Protein AF-X0VQV9-F1 (afdb_monomer)

Solvent-accessible surface area (backbone atoms only — not comparable to full-atom values): 7112 Å² total; per-residue (Å²): 136,60,67,43,62,53,36,54,50,44,25,72,75,70,74,48,85,65,86,38,69,44,72,68,89,55,70,29,21,67,46,49,41,50,45,31,32,65,40,29,74,45,72,52,76,57,64,55,52,24,15,12,69,80,26,91,51,73,10,32,38,64,47,92,43,33,82,38,90,90,62,58,74,28,65,81,42,80,70,39,66,81,41,46,58,59,26,31,42,66,28,80,64,91,66,90,81,36,60,39,14,34,55,49,40,37,52,52,50,30,61,73,72,71,33,94,45,66,77,53,30,38,72,50,89,129

Foldseek 3Di:
DQPQVVQVVCCVPVVDGDAAEAEDPDQALVSVLVCLLSRHPYYDDFQLLCLAPPRPCQQWGWDPQQVPPPDRPIDIDRRHHQYHPCQQCCRDDPDDPRSGNSVVSNVVSCVVQVHPDSNVSPVGDD

Sequence (126 aa):
MDCAAARDEYLRQAGKYVPIITDGGIGNGGDLCKAFASGADAVMLGSILAQAKEAPGLGYHWGMSHPHPALPRGTRIKVGVTGTLEQILFGPTAITDGSQNLVGALRTAMGICGVPTIQEMHKAEM

Radius of gyration: 16.73 Å; Cα contacts (8 Å, |Δi|>4): 213; chains: 1; bounding box: 35×45×42 Å

pLDDT: mean 94.41, std 5.5, range [54.44, 98.0]

Structure (mmCIF, N/CA/C/O backbone):
data_AF-X0VQV9-F1
#
_entry.id   AF-X0VQV9-F1
#
loop_
_atom_site.group_PDB
_atom_site.id
_atom_site.type_symbol
_atom_site.label_atom_id
_atom_site.label_alt_id
_atom_site.label_comp_id
_atom_site.label_asym_id
_atom_site.label_entity_id
_atom_site.label_seq_id
_atom_site.pdbx_PDB_ins_code
_atom_site.Cartn_x
_atom_site.Cartn_y
_atom_site.Cartn_z
_atom_site.occupancy
_atom_site.B_iso_or_equiv
_atom_site.auth_seq_id
_atom_site.auth_comp_id
_atom_site.auth_asym_id
_atom_site.auth_atom_id
_atom_site.pdbx_PDB_model_num
ATOM 1 N N . MET A 1 1 ? -20.438 -2.114 2.970 1.00 54.44 1 MET A N 1
ATOM 2 C CA . MET A 1 1 ? -20.152 -2.389 4.392 1.00 54.44 1 MET A CA 1
ATOM 3 C C . MET A 1 1 ? -18.865 -1.655 4.702 1.00 54.44 1 MET A C 1
ATOM 5 O O . MET A 1 1 ? -17.899 -1.880 3.987 1.00 54.44 1 MET A O 1
ATOM 9 N N . ASP A 1 2 ? -18.896 -0.713 5.638 1.00 89.38 2 ASP A N 1
ATOM 10 C CA . ASP A 1 2 ? -17.740 0.116 5.986 1.00 89.38 2 ASP A CA 1
ATOM 11 C C . ASP A 1 2 ? -16.928 -0.589 7.085 1.00 89.38 2 ASP A C 1
ATOM 13 O O . ASP A 1 2 ? -17.372 -0.703 8.230 1.00 89.38 2 ASP A O 1
ATOM 17 N N . CYS A 1 3 ? -15.773 -1.143 6.706 1.00 92.88 3 CYS A N 1
ATOM 18 C CA . CYS A 1 3 ? -14.900 -1.881 7.619 1.00 92.88 3 CYS A CA 1
ATOM 19 C C . CYS A 1 3 ? -14.346 -0.991 8.738 1.00 92.88 3 CYS A C 1
ATOM 21 O O . CYS A 1 3 ? -14.205 -1.467 9.865 1.00 92.88 3 CYS A O 1
ATOM 23 N N . ALA A 1 4 ? -14.052 0.280 8.447 1.00 94.44 4 ALA A N 1
ATOM 24 C CA . ALA A 1 4 ? -13.540 1.222 9.434 1.00 94.44 4 ALA A CA 1
ATOM 25 C C . ALA A 1 4 ? -14.623 1.556 10.465 1.00 94.44 4 ALA A C 1
ATOM 27 O O . ALA A 1 4 ? -14.377 1.445 11.666 1.00 94.44 4 ALA A O 1
ATOM 28 N N . ALA A 1 5 ? -15.853 1.814 10.014 1.00 94.62 5 ALA A N 1
ATOM 29 C CA . ALA A 1 5 ? -16.984 2.025 10.918 1.00 94.62 5 ALA A CA 1
ATOM 30 C C . ALA A 1 5 ? -17.254 0.802 11.816 1.00 94.62 5 ALA A C 1
ATOM 32 O O . ALA A 1 5 ? -17.511 0.947 13.013 1.00 94.62 5 ALA A O 1
ATOM 33 N N . ALA A 1 6 ? -17.157 -0.415 11.268 1.00 95.88 6 ALA A N 1
ATOM 34 C CA . ALA A 1 6 ? -17.310 -1.647 12.046 1.00 95.88 6 ALA A CA 1
ATOM 35 C C . ALA A 1 6 ? -16.198 -1.817 13.098 1.00 95.88 6 ALA A C 1
ATOM 37 O O . ALA A 1 6 ? -16.469 -2.212 14.235 1.00 95.88 6 ALA A O 1
ATOM 38 N N . ARG A 1 7 ? -14.952 -1.484 12.741 1.00 96.12 7 ARG A N 1
ATOM 39 C CA . ARG A 1 7 ? -13.797 -1.469 13.650 1.00 96.12 7 ARG A CA 1
ATOM 40 C C . ARG A 1 7 ? -13.988 -0.468 14.787 1.00 96.12 7 ARG A C 1
ATOM 42 O O . ARG A 1 7 ? -13.699 -0.803 15.935 1.00 96.12 7 ARG A O 1
ATOM 49 N N . ASP A 1 8 ? -14.509 0.717 14.490 1.00 95.38 8 ASP A N 1
ATOM 50 C CA . ASP A 1 8 ? -14.739 1.773 15.479 1.00 95.38 8 ASP A CA 1
ATOM 51 C C . ASP A 1 8 ? -15.883 1.426 16.444 1.00 95.38 8 ASP A C 1
ATOM 53 O O . ASP A 1 8 ? -15.784 1.678 17.647 1.00 95.38 8 ASP A O 1
ATOM 57 N N . GLU A 1 9 ? -16.957 0.795 15.958 1.00 96.88 9 GLU A N 1
ATOM 58 C CA . GLU A 1 9 ? -18.013 0.243 16.819 1.00 96.88 9 GLU A CA 1
ATOM 59 C C . GLU A 1 9 ? -17.461 -0.851 17.739 1.00 96.88 9 GLU A C 1
ATOM 61 O O . GLU A 1 9 ? -17.693 -0.817 18.947 1.00 96.88 9 GLU A O 1
ATOM 66 N N . TYR A 1 10 ? -16.676 -1.790 17.201 1.00 97.31 10 TYR A N 1
ATOM 67 C CA . TYR A 1 10 ? -16.070 -2.850 18.006 1.00 97.31 10 TYR A CA 1
ATOM 68 C C . TYR A 1 10 ? -15.118 -2.293 19.072 1.00 97.31 10 TYR A C 1
ATOM 70 O O . TYR A 1 10 ? -15.144 -2.746 20.218 1.00 97.31 10 TYR A O 1
ATOM 78 N N . LEU A 1 11 ? -14.329 -1.266 18.741 1.00 97.00 11 LEU A N 1
ATOM 79 C CA . LEU A 1 11 ? -13.502 -0.553 19.713 1.00 97.00 11 LEU A CA 1
ATOM 80 C C . LEU A 1 11 ? -14.355 0.048 20.837 1.00 97.00 11 LEU A C 1
ATOM 82 O O . LEU A 1 11 ? -13.993 -0.094 22.004 1.00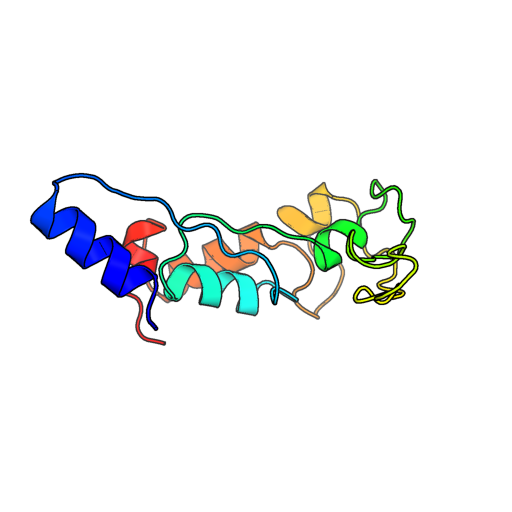 97.00 11 LEU A O 1
ATOM 86 N N . ARG A 1 12 ? -15.486 0.687 20.510 1.00 97.44 12 ARG A N 1
ATOM 87 C CA . ARG A 1 12 ? -16.396 1.269 21.511 1.00 97.44 12 ARG A CA 1
ATOM 88 C C . ARG A 1 12 ? -17.021 0.219 22.427 1.00 97.44 12 ARG A C 1
ATOM 90 O O . ARG A 1 12 ? -17.148 0.471 23.620 1.00 97.44 12 ARG A O 1
ATOM 97 N N . GLN A 1 13 ? -17.405 -0.936 21.888 1.00 97.81 13 GLN A N 1
ATOM 98 C CA . GLN A 1 13 ? -18.077 -1.992 22.655 1.00 97.81 13 GLN A CA 1
ATOM 99 C C . GLN A 1 13 ? -17.110 -2.845 23.481 1.00 97.81 13 GLN A C 1
ATOM 101 O O . GLN A 1 13 ? -17.387 -3.156 24.637 1.00 97.81 13 GLN A O 1
ATOM 106 N N . ALA A 1 14 ? -15.988 -3.250 22.885 1.00 97.25 14 ALA A N 1
ATOM 107 C CA . ALA A 1 14 ? -15.068 -4.235 23.452 1.00 97.25 14 ALA A CA 1
ATOM 108 C C . ALA A 1 14 ? -13.757 -3.625 23.977 1.00 97.25 14 ALA A C 1
ATOM 110 O O . ALA A 1 14 ? -12.939 -4.345 24.549 1.00 97.25 14 ALA A O 1
ATOM 111 N N . GLY A 1 15 ? -13.509 -2.329 23.750 1.00 97.12 15 GLY A N 1
ATOM 112 C CA . GLY A 1 15 ? -12.281 -1.641 24.168 1.00 97.12 15 GLY A CA 1
ATOM 113 C C . GLY A 1 15 ? -11.019 -2.091 23.424 1.00 97.12 15 GLY A C 1
ATOM 114 O O . GLY A 1 15 ? -9.910 -1.759 23.838 1.00 97.12 15 GLY A O 1
ATOM 115 N N . LYS A 1 16 ? -11.159 -2.864 22.338 1.00 97.62 16 LYS A N 1
ATOM 116 C CA . LYS A 1 16 ? -10.041 -3.448 21.589 1.00 97.62 16 LYS A CA 1
ATOM 117 C C . LYS A 1 16 ? -9.984 -2.906 20.166 1.00 97.62 16 LYS A C 1
ATOM 119 O O . LYS A 1 16 ? -10.917 -3.084 19.391 1.00 97.62 16 LYS A O 1
ATOM 124 N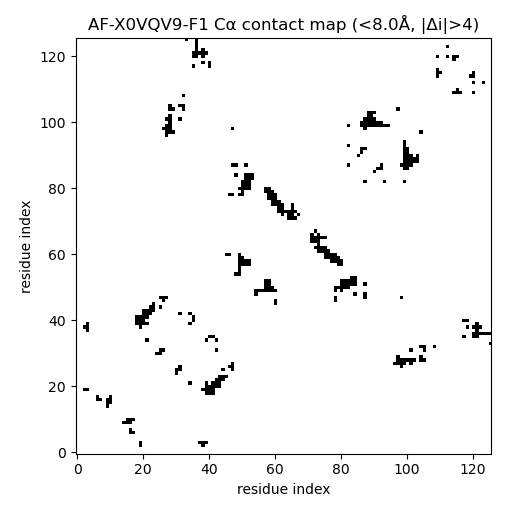 N . TYR A 1 17 ? -8.842 -2.328 19.807 1.00 96.81 17 TYR A N 1
ATOM 125 C CA . TYR A 1 17 ? -8.569 -1.887 18.443 1.00 96.81 17 TYR A CA 1
ATOM 126 C C . TYR A 1 17 ? -8.206 -3.072 17.542 1.00 96.81 17 TYR A C 1
ATOM 128 O O . TYR A 1 17 ? -7.393 -3.920 17.921 1.00 96.81 17 TYR A O 1
ATOM 136 N N . VAL A 1 18 ? -8.791 -3.121 16.345 1.00 97.31 18 VAL A N 1
ATOM 137 C CA . VAL A 1 18 ? -8.484 -4.127 15.320 1.00 97.31 18 VAL A CA 1
ATOM 138 C C . VAL A 1 18 ? -7.887 -3.404 14.112 1.00 97.31 18 VAL A C 1
ATOM 140 O O . VAL A 1 18 ? -8.610 -2.652 13.467 1.00 97.31 18 VAL A O 1
ATOM 143 N N . PRO A 1 19 ? -6.593 -3.588 13.804 1.00 97.44 19 PRO A N 1
ATOM 144 C CA . PRO A 1 19 ? -5.987 -2.950 12.642 1.00 97.44 19 PRO A CA 1
ATOM 145 C C . PRO A 1 19 ? -6.579 -3.463 11.327 1.00 97.44 19 PRO A C 1
ATOM 147 O O . PRO A 1 19 ? -6.838 -4.661 11.181 1.00 97.44 19 PRO A O 1
ATOM 150 N N . ILE A 1 20 ? -6.741 -2.568 10.358 1.00 97.38 20 ILE A N 1
ATOM 151 C CA . ILE A 1 20 ? -7.219 -2.876 9.009 1.00 97.38 20 ILE A CA 1
ATOM 152 C C . ILE A 1 20 ? -6.044 -2.828 8.035 1.00 97.38 20 ILE A C 1
ATOM 154 O O . ILE A 1 20 ? -5.351 -1.818 7.929 1.00 97.38 20 ILE A O 1
ATOM 158 N N . ILE A 1 21 ? -5.850 -3.910 7.280 1.00 98.00 21 ILE A N 1
ATOM 159 C CA . ILE A 1 21 ? -4.879 -3.961 6.184 1.00 98.00 21 ILE A CA 1
ATOM 160 C C . ILE A 1 21 ? -5.650 -3.992 4.868 1.00 98.00 21 ILE A C 1
ATOM 162 O O . ILE A 1 21 ? -6.374 -4.952 4.604 1.00 98.00 21 ILE A O 1
ATOM 166 N N . THR A 1 22 ? -5.500 -2.952 4.047 1.00 96.62 22 THR A N 1
ATOM 167 C CA . THR A 1 22 ? -6.094 -2.939 2.702 1.00 96.62 22 THR A CA 1
ATOM 168 C C . THR A 1 22 ? -5.204 -3.719 1.748 1.00 96.62 22 THR A C 1
ATOM 170 O O . THR A 1 22 ? -4.040 -3.370 1.559 1.00 96.62 22 THR A O 1
ATOM 173 N N . ASP A 1 23 ? -5.754 -4.767 1.143 1.00 96.00 23 ASP A N 1
ATOM 174 C CA . ASP A 1 23 ? -5.062 -5.618 0.182 1.00 96.00 23 ASP A CA 1
ATOM 175 C C . ASP A 1 23 ? -5.765 -5.572 -1.179 1.00 96.00 23 ASP A C 1
ATOM 177 O O . ASP A 1 23 ? -6.904 -6.020 -1.332 1.00 96.00 23 ASP A O 1
ATOM 181 N N . GLY A 1 24 ? -5.063 -5.024 -2.169 1.00 90.56 24 GLY A N 1
ATOM 182 C CA . GLY A 1 24 ? -5.529 -4.924 -3.545 1.00 90.56 24 GLY A CA 1
ATOM 183 C C . GLY A 1 24 ? -6.071 -3.547 -3.928 1.00 90.56 24 GLY A C 1
ATOM 184 O O . GLY A 1 24 ? -6.385 -2.703 -3.097 1.00 90.56 24 GLY A O 1
ATOM 185 N N . GLY A 1 25 ? -6.140 -3.307 -5.240 1.00 90.00 25 GLY A N 1
ATOM 186 C CA . GLY A 1 25 ? -6.670 -2.063 -5.812 1.00 90.00 25 GLY A CA 1
ATOM 187 C C . GLY A 1 25 ? -5.728 -0.853 -5.777 1.00 90.00 25 GLY A C 1
ATOM 188 O O . GLY A 1 25 ? -6.089 0.187 -6.313 1.00 90.00 25 GLY A O 1
ATOM 189 N N . ILE A 1 26 ? -4.525 -0.974 -5.207 1.00 95.81 26 ILE A N 1
ATOM 190 C CA . ILE A 1 26 ? -3.559 0.131 -5.113 1.00 95.81 26 ILE A CA 1
ATOM 191 C C . ILE A 1 26 ? -2.643 0.126 -6.343 1.00 95.81 26 ILE A C 1
ATOM 193 O O . ILE A 1 26 ? -1.791 -0.758 -6.480 1.00 95.81 26 ILE A O 1
ATOM 197 N N . GLY A 1 27 ? -2.830 1.099 -7.242 1.00 94.25 27 GLY A N 1
ATOM 198 C CA . GLY A 1 27 ? -2.035 1.253 -8.466 1.00 94.25 27 GLY A CA 1
ATOM 199 C C . GLY A 1 27 ? -0.995 2.375 -8.412 1.00 94.25 27 GLY A C 1
ATOM 200 O O . GLY A 1 27 ? 0.016 2.301 -9.106 1.00 94.25 27 GLY A O 1
ATOM 201 N N . ASN A 1 28 ? -1.213 3.391 -7.578 1.00 95.81 28 ASN A N 1
ATOM 202 C CA . ASN A 1 28 ? -0.323 4.545 -7.427 1.00 95.81 28 ASN A CA 1
ATOM 203 C C . ASN A 1 28 ? -0.399 5.139 -6.005 1.00 95.81 28 ASN A C 1
ATOM 205 O O . ASN A 1 28 ? -1.197 4.711 -5.167 1.00 95.81 28 ASN A O 1
ATOM 209 N N . GLY A 1 29 ? 0.421 6.158 -5.739 1.00 96.75 29 GLY A N 1
ATOM 210 C CA . GLY A 1 29 ? 0.443 6.881 -4.466 1.00 96.75 29 GLY A CA 1
ATOM 211 C C . GLY A 1 29 ? -0.884 7.553 -4.091 1.00 96.75 29 GLY A C 1
ATOM 212 O O . GLY A 1 29 ? -1.175 7.695 -2.909 1.00 96.75 29 GLY A O 1
ATOM 213 N N . GLY A 1 30 ? -1.726 7.920 -5.056 1.00 96.12 30 GLY A N 1
ATOM 214 C CA . GLY A 1 30 ? -3.065 8.448 -4.789 1.00 96.12 30 GLY A CA 1
ATOM 215 C C . GLY A 1 30 ? -4.011 7.385 -4.228 1.00 96.12 30 GLY A C 1
ATOM 216 O O . GLY A 1 30 ? -4.683 7.634 -3.228 1.00 96.12 30 GLY A O 1
ATOM 217 N N . ASP A 1 31 ? -4.028 6.188 -4.817 1.00 97.12 31 ASP A N 1
ATOM 218 C CA . ASP A 1 31 ? -4.824 5.060 -4.306 1.00 97.12 31 ASP A CA 1
ATOM 219 C C . ASP A 1 31 ? -4.359 4.639 -2.907 1.00 97.12 31 ASP A C 1
ATOM 221 O O . ASP A 1 31 ? -5.179 4.369 -2.031 1.00 97.12 31 ASP A O 1
ATOM 225 N N . LEU A 1 32 ? -3.041 4.665 -2.673 1.00 97.44 32 LEU A N 1
ATOM 226 C CA . LEU A 1 32 ? -2.444 4.456 -1.355 1.00 97.44 32 LEU A CA 1
ATOM 227 C C . LEU A 1 32 ? -3.003 5.453 -0.329 1.00 97.44 32 LEU A C 1
ATOM 229 O O . LEU A 1 32 ? -3.461 5.048 0.737 1.00 97.44 32 LEU A O 1
ATOM 233 N N . CYS A 1 33 ? -2.988 6.749 -0.651 1.00 97.00 33 CYS A N 1
ATOM 234 C CA . CYS A 1 33 ? -3.491 7.794 0.243 1.00 97.00 33 CYS A CA 1
ATOM 235 C C . CYS A 1 33 ? -4.983 7.618 0.540 1.00 97.00 33 CYS A C 1
ATOM 237 O O . CYS A 1 33 ? -5.393 7.746 1.691 1.00 97.00 33 CYS A O 1
ATOM 239 N N . LYS A 1 34 ? -5.788 7.270 -0.471 1.00 95.88 34 LYS A N 1
ATOM 240 C CA . LYS A 1 34 ? -7.223 7.000 -0.298 1.00 95.88 34 LYS A CA 1
ATOM 241 C C . LYS A 1 34 ? -7.479 5.794 0.598 1.00 95.88 34 LYS A C 1
ATOM 243 O O . LYS A 1 34 ? -8.412 5.837 1.391 1.00 95.88 34 LYS A O 1
ATOM 248 N N . ALA A 1 35 ? -6.657 4.746 0.517 1.00 96.62 35 ALA A N 1
ATOM 249 C CA . ALA A 1 35 ? -6.779 3.591 1.405 1.00 96.62 35 ALA A CA 1
ATOM 250 C C . ALA A 1 35 ? -6.592 3.993 2.878 1.00 96.62 35 ALA A C 1
ATOM 252 O O . ALA A 1 35 ? -7.408 3.625 3.722 1.00 96.62 35 ALA A O 1
ATOM 253 N N . PHE A 1 36 ? -5.572 4.805 3.180 1.00 96.88 36 PHE A N 1
ATOM 254 C CA . PHE A 1 36 ? -5.371 5.343 4.529 1.00 96.88 36 PHE A CA 1
ATOM 255 C C . PHE A 1 36 ? -6.504 6.285 4.947 1.00 96.88 36 PHE A C 1
ATOM 257 O O . PHE A 1 36 ? -7.046 6.117 6.034 1.00 96.88 36 PHE A O 1
ATOM 264 N N . ALA A 1 37 ? -6.931 7.210 4.084 1.00 96.00 37 ALA A N 1
ATOM 265 C CA . ALA A 1 37 ? -8.072 8.085 4.370 1.00 96.00 37 ALA A CA 1
ATOM 266 C C . ALA A 1 37 ? -9.372 7.300 4.633 1.00 96.00 37 ALA A C 1
ATOM 268 O O . ALA A 1 37 ? -10.168 7.682 5.481 1.00 96.00 37 ALA A O 1
ATOM 269 N N . SER A 1 38 ? -9.538 6.142 3.988 1.00 95.19 38 SER A N 1
ATOM 270 C CA . SER A 1 38 ? -10.670 5.225 4.191 1.00 95.19 38 SER A CA 1
ATOM 271 C C . SER A 1 38 ? -10.569 4.371 5.468 1.00 95.19 38 SER A C 1
ATOM 273 O O . SER A 1 38 ? -11.373 3.460 5.659 1.00 95.19 38 SER A O 1
ATOM 275 N N . GLY A 1 39 ? -9.579 4.611 6.334 1.00 95.62 39 GLY A N 1
ATOM 276 C CA . GLY A 1 39 ? -9.461 3.953 7.637 1.00 95.62 39 GLY A CA 1
ATOM 277 C C . GLY A 1 39 ? -8.485 2.777 7.707 1.00 95.62 39 GLY A C 1
ATOM 278 O O . GLY A 1 39 ? -8.476 2.069 8.719 1.00 95.62 39 GLY A O 1
ATOM 279 N N . ALA A 1 40 ? -7.669 2.543 6.674 1.00 97.06 40 ALA A N 1
ATOM 280 C CA . ALA A 1 40 ? -6.635 1.509 6.712 1.00 97.06 40 ALA A CA 1
ATOM 281 C C . ALA A 1 40 ? -5.477 1.889 7.649 1.00 97.06 40 ALA A C 1
ATOM 283 O O . ALA A 1 40 ? -5.026 3.032 7.674 1.00 97.06 40 ALA A O 1
ATOM 284 N N . ASP A 1 41 ? -4.948 0.916 8.383 1.00 97.81 41 ASP A N 1
ATOM 285 C CA . ASP A 1 41 ? -3.763 1.062 9.240 1.00 97.81 41 ASP A CA 1
ATOM 286 C C . ASP A 1 41 ? -2.475 0.673 8.513 1.00 97.81 41 ASP A C 1
ATOM 288 O O . ASP A 1 41 ? -1.391 1.174 8.811 1.00 97.81 41 ASP A O 1
ATOM 292 N N . ALA A 1 42 ? -2.598 -0.222 7.536 1.00 97.75 42 ALA A N 1
ATOM 293 C CA . ALA A 1 42 ? -1.534 -0.612 6.632 1.00 97.75 42 ALA A CA 1
ATOM 294 C C . ALA A 1 42 ? -2.114 -1.004 5.271 1.00 97.75 42 ALA A C 1
ATOM 296 O O . ALA A 1 42 ? -3.322 -1.195 5.102 1.00 97.75 42 ALA A O 1
ATOM 297 N N . VAL A 1 43 ? -1.226 -1.169 4.298 1.00 97.94 43 VAL A N 1
ATOM 298 C CA . VAL A 1 43 ? -1.578 -1.657 2.969 1.00 97.94 43 VAL A CA 1
ATOM 299 C C . VAL A 1 43 ? -0.695 -2.830 2.572 1.00 97.94 43 VAL A C 1
ATOM 301 O O . VAL A 1 43 ? 0.472 -2.905 2.960 1.00 97.94 43 VAL A O 1
ATOM 304 N N . MET A 1 44 ? -1.243 -3.728 1.764 1.00 97.81 44 MET A N 1
ATOM 305 C CA . MET A 1 44 ? -0.482 -4.728 1.030 1.00 97.81 44 MET A CA 1
ATOM 306 C C . MET A 1 44 ? -0.326 -4.258 -0.418 1.00 97.81 44 MET A C 1
ATOM 308 O O . MET A 1 44 ? -1.290 -3.859 -1.072 1.00 97.81 44 MET A O 1
ATOM 312 N N . LEU A 1 45 ? 0.912 -4.276 -0.911 1.00 96.81 45 LEU A N 1
ATOM 313 C CA . LEU A 1 45 ? 1.255 -3.837 -2.258 1.00 96.81 45 LEU A CA 1
ATOM 314 C C . LEU A 1 45 ? 1.698 -5.039 -3.096 1.00 96.81 45 LEU A C 1
ATOM 316 O O . LEU A 1 45 ? 2.743 -5.630 -2.841 1.00 96.81 45 LEU A O 1
ATOM 320 N N . GLY A 1 46 ? 0.912 -5.376 -4.120 1.00 95.12 46 GLY A N 1
ATOM 321 C CA . GLY A 1 46 ? 1.235 -6.442 -5.073 1.00 95.12 46 GLY A CA 1
ATOM 322 C C . GLY A 1 46 ? 1.864 -5.894 -6.352 1.00 95.12 46 GLY A C 1
ATOM 323 O O . GLY A 1 46 ? 3.084 -5.803 -6.483 1.00 95.12 46 GLY A O 1
ATOM 324 N N . SER A 1 47 ? 1.010 -5.494 -7.300 1.00 94.75 47 SER A N 1
ATOM 325 C CA . SER A 1 47 ? 1.413 -5.126 -8.667 1.00 94.75 47 SER A CA 1
ATOM 326 C C . SER A 1 47 ? 2.480 -4.029 -8.736 1.00 94.75 47 SER A C 1
ATOM 328 O O . SER A 1 47 ? 3.337 -4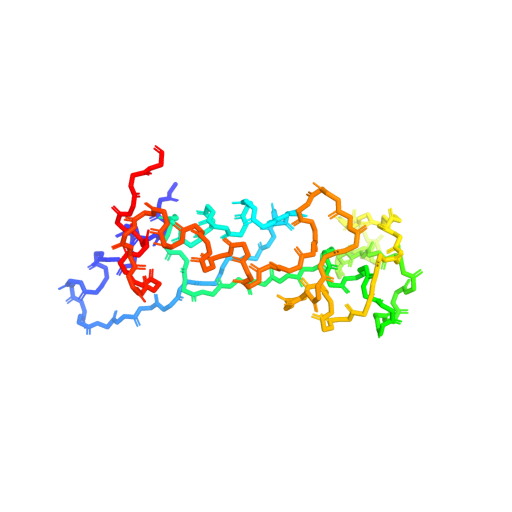.104 -9.609 1.00 94.75 47 SER A O 1
ATOM 330 N N . ILE A 1 48 ? 2.465 -3.050 -7.822 1.00 95.38 48 ILE A N 1
ATOM 331 C CA . ILE A 1 48 ? 3.490 -1.994 -7.774 1.00 95.38 48 ILE A CA 1
ATOM 332 C C . ILE A 1 48 ? 4.857 -2.574 -7.388 1.00 95.38 48 ILE A C 1
ATOM 334 O O . ILE A 1 48 ? 5.849 -2.306 -8.057 1.00 95.38 48 ILE A O 1
ATOM 338 N N . LEU A 1 49 ? 4.925 -3.422 -6.355 1.00 96.62 49 LEU A N 1
ATOM 339 C CA . LEU A 1 49 ? 6.197 -4.025 -5.940 1.00 96.62 49 LEU A CA 1
ATOM 340 C C . LEU A 1 49 ? 6.725 -5.024 -6.971 1.00 96.62 49 LEU A C 1
ATOM 342 O O . LEU A 1 49 ? 7.933 -5.198 -7.088 1.00 96.62 49 LEU A O 1
ATOM 346 N N . ALA A 1 50 ? 5.847 -5.632 -7.772 1.00 96.94 50 ALA A N 1
ATOM 347 C CA . ALA A 1 50 ? 6.255 -6.474 -8.894 1.00 96.94 50 ALA A CA 1
ATOM 348 C C . ALA A 1 50 ? 6.991 -5.705 -10.011 1.00 96.94 50 ALA A C 1
ATOM 350 O O . ALA A 1 50 ? 7.612 -6.338 -10.868 1.00 96.94 50 ALA A O 1
ATOM 351 N N . GLN A 1 51 ? 6.949 -4.366 -9.998 1.00 96.19 51 GLN A N 1
ATOM 352 C CA . GLN A 1 51 ? 7.729 -3.514 -10.898 1.00 96.19 51 GLN A CA 1
ATOM 353 C C . GLN A 1 51 ? 9.158 -3.244 -10.406 1.00 96.19 51 GLN A C 1
ATOM 355 O O . GLN A 1 51 ? 9.939 -2.606 -11.118 1.00 96.19 51 GLN A O 1
ATOM 360 N N . ALA A 1 52 ? 9.522 -3.712 -9.209 1.00 97.56 52 ALA A N 1
ATOM 361 C CA . ALA A 1 52 ? 10.874 -3.574 -8.685 1.00 97.56 52 ALA A CA 1
ATOM 362 C C . ALA A 1 52 ? 11.864 -4.461 -9.456 1.00 97.56 52 ALA A C 1
ATOM 364 O O . ALA A 1 52 ? 11.541 -5.588 -9.839 1.00 97.56 52 ALA A O 1
ATOM 365 N N . LYS A 1 53 ? 13.103 -3.993 -9.630 1.00 97.38 53 LYS A N 1
ATOM 366 C CA . LYS A 1 53 ? 14.210 -4.787 -10.202 1.00 97.38 53 LYS A CA 1
ATOM 367 C C . LYS A 1 53 ? 14.476 -6.068 -9.410 1.00 97.38 53 LYS A C 1
ATOM 369 O O . LYS A 1 53 ? 14.889 -7.071 -9.978 1.00 97.38 53 LYS A O 1
ATOM 374 N N . GLU A 1 54 ? 14.236 -6.019 -8.108 1.00 97.94 54 GLU A N 1
ATOM 375 C CA . GLU A 1 54 ? 14.408 -7.106 -7.151 1.00 97.94 54 GLU A CA 1
ATOM 376 C C . GLU A 1 54 ? 13.247 -8.110 -7.189 1.00 97.94 54 GLU A C 1
ATOM 378 O O . GLU A 1 54 ? 13.360 -9.203 -6.632 1.00 97.94 54 GLU A O 1
ATOM 383 N N . ALA A 1 55 ? 12.124 -7.766 -7.831 1.00 97.69 55 ALA A N 1
ATOM 384 C CA . ALA A 1 55 ? 10.967 -8.643 -7.884 1.00 97.69 55 ALA A CA 1
ATOM 385 C C . ALA A 1 55 ? 11.261 -9.885 -8.748 1.00 97.69 55 ALA A C 1
ATOM 387 O O . ALA A 1 55 ? 11.647 -9.760 -9.915 1.00 97.69 55 ALA A O 1
ATOM 388 N N . PRO A 1 56 ? 10.985 -11.104 -8.246 1.00 96.94 56 PRO A N 1
ATOM 389 C CA . PRO A 1 56 ? 11.310 -12.346 -8.953 1.00 96.94 56 PRO A CA 1
ATOM 390 C C . PRO A 1 56 ? 10.491 -12.535 -10.237 1.00 96.94 56 PRO A C 1
ATOM 392 O O . PRO A 1 56 ? 10.866 -13.312 -11.111 1.00 96.94 56 PRO A O 1
ATOM 395 N N . GLY A 1 57 ? 9.365 -11.826 -10.362 1.00 94.94 57 GLY A N 1
ATOM 396 C CA . GLY A 1 57 ? 8.510 -11.853 -11.545 1.00 94.94 57 GLY A CA 1
ATOM 397 C C . GLY A 1 57 ? 9.094 -11.128 -12.760 1.00 94.94 57 GLY A C 1
ATOM 398 O O . GLY A 1 57 ? 8.526 -11.265 -13.843 1.00 94.94 57 GLY A O 1
ATOM 399 N N . LEU A 1 58 ? 10.190 -10.367 -12.609 1.00 95.25 58 LEU A N 1
ATOM 400 C CA . LEU A 1 58 ? 10.887 -9.650 -13.690 1.00 95.25 58 LEU A CA 1
ATOM 401 C C . LEU A 1 58 ? 9.926 -8.840 -14.586 1.00 95.25 58 LEU A C 1
ATOM 403 O O . LEU A 1 58 ? 9.941 -8.937 -15.815 1.00 95.25 58 LEU A O 1
ATOM 407 N N . GLY A 1 59 ? 9.039 -8.069 -13.949 1.00 95.50 59 GLY A N 1
ATOM 408 C CA . GLY A 1 59 ? 8.019 -7.255 -14.613 1.00 95.50 59 GLY A CA 1
ATOM 409 C C . GLY A 1 59 ? 6.718 -7.984 -14.958 1.00 95.50 59 GLY A C 1
ATOM 410 O O . GLY A 1 59 ? 5.881 -7.435 -15.682 1.00 95.50 59 GLY A O 1
ATOM 411 N N . TYR A 1 60 ? 6.520 -9.197 -14.443 1.00 96.56 60 TYR A N 1
ATOM 412 C CA . TYR A 1 60 ? 5.239 -9.900 -14.450 1.00 96.56 60 TYR A CA 1
ATOM 413 C C . TYR A 1 60 ? 4.666 -10.025 -13.039 1.00 96.56 60 TYR A C 1
ATOM 415 O O . TYR A 1 60 ? 5.393 -10.260 -12.078 1.00 96.56 60 TYR A O 1
ATOM 423 N N . HIS A 1 61 ? 3.342 -9.939 -12.941 1.00 95.50 61 HIS A N 1
ATOM 424 C CA . HIS A 1 61 ? 2.585 -10.110 -11.704 1.00 95.50 61 HIS A CA 1
ATOM 425 C C . HIS A 1 61 ? 1.405 -11.060 -11.935 1.00 95.50 61 HIS A C 1
ATOM 427 O O . HIS A 1 61 ? 0.798 -11.053 -13.008 1.00 95.50 61 HIS A O 1
ATOM 433 N N . TRP A 1 62 ? 1.076 -11.888 -10.947 1.00 94.38 62 TRP A N 1
ATOM 434 C CA . TRP A 1 62 ? -0.096 -12.762 -10.964 1.00 94.38 62 TRP A CA 1
ATOM 435 C C . TRP A 1 62 ? -0.557 -13.054 -9.537 1.00 94.38 62 TRP A C 1
ATOM 437 O O . TRP A 1 62 ? 0.241 -13.085 -8.604 1.00 94.38 62 TRP A O 1
ATOM 447 N N . GLY A 1 63 ? -1.855 -13.307 -9.375 1.00 90.69 63 GLY A N 1
ATOM 448 C CA . GLY A 1 63 ? -2.399 -13.780 -8.104 1.00 90.69 63 GLY A CA 1
ATOM 449 C C . GLY A 1 63 ? -2.163 -15.278 -7.903 1.00 90.69 63 GLY A C 1
ATOM 450 O O . GLY A 1 63 ? -2.154 -16.049 -8.864 1.00 90.69 63 GLY A O 1
ATOM 451 N N . MET A 1 64 ? -2.086 -15.721 -6.645 1.00 88.56 64 MET A N 1
ATOM 452 C CA . MET A 1 64 ? -1.930 -17.143 -6.283 1.00 88.56 64 MET A CA 1
ATOM 453 C C . MET A 1 64 ? -3.085 -18.041 -6.748 1.00 88.56 64 MET A C 1
ATOM 455 O O . MET A 1 64 ? -2.951 -19.258 -6.776 1.00 88.56 64 MET A O 1
ATOM 459 N N . SER A 1 65 ? -4.214 -17.454 -7.157 1.00 85.38 65 SER A N 1
ATOM 460 C CA . SER A 1 65 ? -5.333 -18.180 -7.770 1.00 85.38 65 SER A CA 1
ATOM 461 C C . SER A 1 65 ? -5.152 -18.450 -9.275 1.00 85.38 65 SER A C 1
ATOM 463 O O . SER A 1 65 ? -6.042 -19.033 -9.892 1.00 85.38 65 SER A O 1
ATOM 465 N N . HIS A 1 66 ? -4.044 -18.017 -9.889 1.00 83.69 66 HIS A N 1
ATOM 466 C CA . HIS A 1 66 ? -3.744 -18.256 -11.306 1.00 83.69 66 HIS A CA 1
ATOM 467 C C . HIS A 1 66 ? -3.625 -19.751 -11.671 1.00 83.69 66 HIS A C 1
ATOM 469 O O . HIS A 1 66 ? -4.308 -20.166 -12.602 1.00 83.69 66 HIS A O 1
ATOM 475 N N . PRO A 1 67 ? -2.852 -20.593 -10.954 1.00 85.56 67 PRO A N 1
ATOM 476 C CA . PRO A 1 67 ? -2.654 -21.992 -11.339 1.00 85.56 67 PRO A CA 1
ATOM 477 C C . PRO A 1 67 ? -3.795 -22.941 -10.922 1.00 85.56 67 PRO A C 1
ATOM 479 O O . PRO A 1 67 ? -3.620 -24.155 -10.990 1.00 85.56 67 PRO A O 1
ATOM 482 N N . HIS A 1 68 ? -4.946 -22.443 -10.449 1.00 85.88 68 HIS A N 1
ATOM 483 C CA . HIS A 1 68 ? -6.012 -23.321 -9.959 1.00 85.88 68 HIS A CA 1
ATOM 484 C C . HIS A 1 68 ? -6.633 -24.138 -11.114 1.00 85.88 68 HIS A C 1
ATOM 486 O O . HIS A 1 68 ? -7.225 -23.544 -12.019 1.00 85.88 68 HIS A O 1
ATOM 492 N N . PRO A 1 69 ? -6.579 -25.484 -11.080 1.00 86.56 69 PRO A N 1
ATOM 493 C CA . PRO A 1 69 ? -6.833 -26.326 -12.254 1.00 86.56 69 PRO A CA 1
ATOM 494 C C . PRO A 1 69 ? -8.282 -26.275 -12.749 1.00 86.56 69 PRO A C 1
ATOM 496 O O . PRO A 1 69 ? -8.527 -26.345 -13.947 1.00 86.56 69 PRO A O 1
ATOM 499 N N . ALA A 1 70 ? -9.245 -26.127 -11.838 1.00 91.50 70 ALA A N 1
ATOM 500 C CA . ALA A 1 70 ? -10.670 -26.106 -12.176 1.00 91.50 70 ALA A CA 1
ATOM 501 C C . ALA A 1 70 ? -11.274 -24.692 -12.242 1.00 91.50 70 ALA A C 1
ATOM 503 O O . ALA A 1 70 ? -12.418 -24.527 -12.649 1.00 91.50 70 ALA A O 1
ATOM 504 N N . LEU A 1 71 ? -10.544 -23.673 -11.777 1.00 88.56 71 LEU A N 1
ATOM 505 C CA . LEU A 1 71 ? -11.089 -22.325 -11.577 1.00 88.56 71 LEU A CA 1
ATOM 506 C C . LEU A 1 71 ? -9.958 -21.284 -11.522 1.00 88.56 71 LEU A C 1
ATOM 508 O O . LEU A 1 71 ? -9.710 -20.703 -10.458 1.00 88.56 71 LEU A O 1
ATOM 512 N N . PRO A 1 72 ? -9.233 -21.077 -12.635 1.00 87.62 72 PRO A N 1
ATOM 513 C CA . PRO A 1 72 ? -8.184 -20.072 -12.698 1.00 87.62 72 PRO A CA 1
ATOM 514 C C . PRO A 1 72 ? -8.815 -18.684 -12.550 1.00 87.62 72 PRO A C 1
ATOM 516 O O . PRO A 1 72 ? -9.625 -18.260 -13.371 1.00 87.62 72 PRO A O 1
ATOM 519 N N . ARG A 1 73 ? -8.468 -17.979 -11.468 1.00 88.81 73 ARG A N 1
ATOM 520 C CA . ARG A 1 73 ? -9.013 -16.640 -11.144 1.00 88.81 73 ARG A CA 1
ATOM 521 C C . ARG A 1 73 ? -7.956 -15.543 -11.117 1.00 88.81 73 ARG A C 1
ATOM 523 O O . ARG A 1 73 ? -8.275 -14.385 -10.883 1.00 88.81 73 ARG A O 1
ATOM 530 N N . GLY A 1 74 ? -6.692 -15.903 -11.317 1.00 85.94 74 GLY A N 1
ATOM 531 C CA . GLY A 1 74 ? -5.607 -14.942 -11.470 1.00 85.94 74 GLY A CA 1
ATOM 532 C C . GLY A 1 74 ? -5.257 -14.769 -12.940 1.00 85.94 74 GLY A C 1
ATOM 533 O O . GLY A 1 74 ? -5.131 -15.760 -13.654 1.00 85.94 74 GLY A O 1
ATOM 534 N N . THR A 1 75 ? -5.031 -13.535 -13.376 1.00 89.31 75 THR A N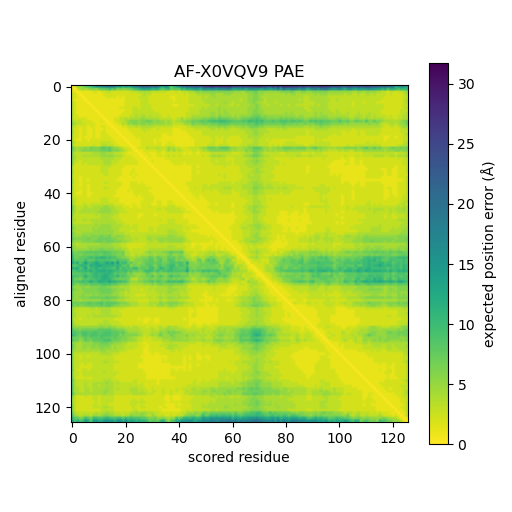 1
ATOM 535 C CA . THR A 1 75 ? -4.427 -13.244 -14.682 1.00 89.31 75 THR A CA 1
ATOM 536 C C . THR A 1 75 ? -2.960 -12.909 -14.471 1.00 89.31 75 THR A C 1
ATOM 538 O O . THR A 1 75 ? -2.627 -12.101 -13.602 1.00 89.31 75 THR A O 1
ATOM 54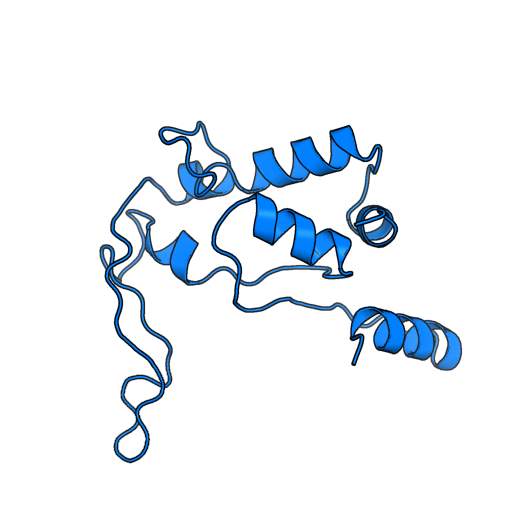1 N N . ARG A 1 76 ? -2.074 -13.516 -15.267 1.00 93.06 76 ARG A N 1
ATOM 542 C CA . ARG A 1 76 ? -0.684 -13.070 -15.347 1.00 93.06 76 ARG A CA 1
ATOM 543 C C . ARG A 1 76 ? -0.624 -11.828 -16.223 1.00 93.06 76 ARG A C 1
ATOM 545 O O . ARG A 1 76 ? -0.908 -11.896 -17.415 1.00 93.06 76 ARG A O 1
ATOM 552 N N . ILE A 1 77 ? -0.247 -10.709 -15.627 1.00 94.06 77 ILE A N 1
ATOM 553 C CA . ILE A 1 77 ? -0.146 -9.411 -16.288 1.00 94.06 77 ILE A CA 1
ATOM 554 C C . ILE A 1 77 ? 1.317 -8.988 -16.401 1.00 94.06 77 ILE A C 1
ATOM 556 O O . ILE A 1 77 ? 2.152 -9.350 -15.569 1.00 94.06 77 ILE A O 1
ATOM 560 N N . LYS A 1 78 ? 1.628 -8.219 -17.444 1.00 96.19 78 LYS A N 1
ATOM 561 C CA . LYS A 1 78 ? 2.926 -7.567 -17.606 1.00 96.19 78 LYS A CA 1
ATOM 562 C C . LYS A 1 78 ? 2.817 -6.150 -17.052 1.00 96.19 78 LYS A C 1
ATOM 564 O O . LYS A 1 78 ? 2.114 -5.329 -17.627 1.00 96.19 78 LYS A O 1
ATOM 569 N N . VAL A 1 79 ? 3.502 -5.892 -15.944 1.00 94.81 79 VAL A N 1
ATOM 570 C CA . VAL A 1 79 ? 3.559 -4.577 -15.282 1.00 94.81 79 VAL A CA 1
ATOM 571 C C . VAL A 1 79 ? 4.838 -3.810 -15.625 1.00 94.81 79 VAL A C 1
ATOM 573 O O . VAL A 1 79 ? 4.890 -2.602 -15.443 1.00 94.81 79 VAL A O 1
ATOM 576 N N . GLY A 1 80 ? 5.845 -4.498 -16.178 1.00 95.75 80 GLY A N 1
ATOM 577 C CA . GLY A 1 80 ? 7.148 -3.908 -16.489 1.00 95.75 80 GLY A CA 1
ATOM 578 C C . GLY A 1 80 ? 8.031 -3.747 -15.252 1.00 95.75 80 GLY A C 1
ATOM 579 O O . GLY A 1 80 ? 7.607 -4.045 -14.144 1.00 95.75 80 GLY A O 1
ATOM 580 N N . VAL A 1 81 ? 9.277 -3.317 -15.454 1.00 96.12 81 VAL A N 1
ATOM 581 C CA . VAL A 1 81 ? 10.217 -2.988 -14.372 1.00 96.12 81 VAL A CA 1
ATOM 582 C C . VAL A 1 81 ? 10.490 -1.493 -14.445 1.00 96.12 81 VAL A C 1
ATOM 584 O O . VAL A 1 81 ? 10.941 -1.016 -15.487 1.00 96.12 81 VAL A O 1
ATOM 587 N N . THR A 1 82 ? 10.205 -0.756 -13.373 1.00 94.44 82 THR A N 1
ATOM 588 C CA . THR A 1 82 ? 10.243 0.719 -13.374 1.00 94.44 82 THR A CA 1
ATOM 589 C C . THR A 1 82 ? 11.378 1.297 -12.531 1.00 94.44 82 THR A C 1
ATOM 591 O O . THR A 1 82 ? 11.840 2.402 -12.810 1.00 94.44 82 THR A O 1
ATOM 594 N N . GLY A 1 83 ? 11.885 0.568 -11.534 1.00 95.06 83 GLY A N 1
ATOM 595 C CA . GLY A 1 83 ? 12.934 1.055 -10.633 1.00 95.06 83 GLY A CA 1
ATOM 596 C C . GLY A 1 83 ? 13.393 0.001 -9.631 1.00 95.06 83 GLY A C 1
ATOM 597 O O . GLY A 1 83 ? 12.961 -1.148 -9.690 1.00 95.06 83 GLY A O 1
ATOM 598 N N . THR A 1 84 ? 14.296 0.370 -8.725 1.00 97.44 84 THR A N 1
ATOM 599 C CA . THR A 1 84 ? 14.582 -0.455 -7.539 1.00 97.44 84 THR A CA 1
ATOM 600 C C . THR A 1 84 ? 13.412 -0.397 -6.558 1.00 97.44 84 THR A C 1
ATOM 602 O O . THR A 1 84 ? 12.608 0.541 -6.581 1.00 97.44 84 THR A O 1
ATOM 605 N N . LEU A 1 85 ? 13.331 -1.370 -5.654 1.00 97.81 85 LEU A N 1
ATOM 606 C CA . LEU A 1 85 ? 12.381 -1.356 -4.542 1.00 97.81 85 LEU A CA 1
ATOM 607 C C . LEU A 1 85 ? 12.498 -0.063 -3.718 1.00 97.81 85 LEU A C 1
ATOM 609 O O . LEU A 1 85 ? 11.489 0.534 -3.348 1.00 97.81 85 LEU A O 1
ATOM 613 N N . GLU A 1 86 ? 13.730 0.391 -3.477 1.00 97.88 86 GLU A N 1
ATOM 614 C CA . GLU A 1 86 ? 14.008 1.643 -2.771 1.00 97.88 86 GLU A CA 1
ATOM 615 C C . GLU A 1 86 ? 13.405 2.852 -3.496 1.00 97.88 86 GLU A C 1
ATOM 617 O O . GLU A 1 86 ? 12.699 3.641 -2.874 1.00 97.88 86 GLU A O 1
ATOM 622 N N . GLN A 1 87 ? 13.585 2.962 -4.816 1.00 97.12 87 GLN A N 1
ATOM 623 C CA . GLN A 1 87 ? 13.002 4.050 -5.608 1.00 97.12 87 GLN A CA 1
ATOM 624 C C . GLN A 1 87 ? 11.469 4.017 -5.597 1.00 97.12 87 GLN A C 1
ATOM 626 O O . GLN A 1 87 ? 10.818 5.058 -5.491 1.00 97.12 87 GLN A O 1
ATOM 631 N N . ILE A 1 88 ? 10.877 2.824 -5.682 1.00 97.38 88 ILE A N 1
ATOM 632 C CA . ILE A 1 88 ? 9.420 2.653 -5.652 1.00 97.38 88 ILE A CA 1
ATOM 633 C C . ILE A 1 88 ? 8.842 3.114 -4.309 1.00 97.38 88 ILE A C 1
ATOM 635 O O . ILE A 1 88 ? 7.833 3.817 -4.281 1.00 97.38 88 ILE A O 1
ATOM 639 N N . LEU A 1 89 ? 9.489 2.782 -3.193 1.00 97.88 89 LEU A N 1
ATOM 640 C CA . LEU A 1 89 ? 8.987 3.137 -1.866 1.00 97.88 89 LEU A CA 1
ATOM 641 C C . LEU A 1 89 ? 9.347 4.570 -1.452 1.00 97.88 89 LEU A C 1
ATOM 643 O O . LEU A 1 89 ? 8.479 5.292 -0.967 1.00 97.88 89 LEU A O 1
ATOM 647 N N . PHE A 1 90 ? 10.592 4.993 -1.660 1.00 98.00 90 PHE A N 1
ATOM 648 C CA . PHE A 1 90 ? 11.171 6.196 -1.047 1.00 98.00 90 PHE A CA 1
ATOM 649 C C . PHE A 1 90 ? 11.693 7.233 -2.053 1.00 98.00 90 PHE A C 1
ATOM 651 O O . PHE A 1 90 ? 12.024 8.352 -1.664 1.00 98.00 90 PHE A O 1
ATOM 658 N N . GLY A 1 91 ? 11.745 6.893 -3.342 1.00 96.38 91 GLY A N 1
ATOM 659 C CA . GLY A 1 91 ? 12.272 7.766 -4.390 1.00 96.38 91 GLY A CA 1
ATOM 660 C C . GLY A 1 91 ? 13.811 7.785 -4.479 1.00 96.38 91 GLY A C 1
ATOM 661 O O . GLY A 1 91 ? 14.471 6.917 -3.912 1.00 96.38 91 GLY A O 1
ATOM 662 N N . PRO A 1 92 ? 14.401 8.747 -5.220 1.00 95.19 92 PRO A N 1
ATOM 663 C CA . PRO A 1 92 ? 13.715 9.766 -6.010 1.00 95.19 92 PRO A CA 1
ATOM 664 C C . PRO A 1 92 ? 12.949 9.150 -7.183 1.00 95.19 92 PRO A C 1
ATOM 666 O O . PRO A 1 92 ? 13.307 8.102 -7.719 1.00 95.19 92 PRO A O 1
ATOM 669 N N . THR A 1 93 ? 11.879 9.830 -7.568 1.00 93.12 93 THR A N 1
ATOM 670 C CA . THR A 1 93 ? 10.997 9.418 -8.653 1.00 93.12 93 THR A CA 1
ATOM 671 C C . THR A 1 93 ? 11.647 9.665 -10.018 1.00 93.12 93 THR A C 1
ATOM 673 O O . THR A 1 93 ? 12.152 10.757 -10.271 1.00 93.12 93 THR A O 1
ATOM 676 N N . ALA A 1 94 ? 11.590 8.678 -10.914 1.00 92.75 94 ALA A N 1
ATOM 677 C CA . ALA A 1 94 ? 12.041 8.791 -12.306 1.00 92.75 94 ALA A CA 1
ATOM 678 C C . ALA A 1 94 ? 10.885 8.906 -13.324 1.00 92.75 94 ALA A C 1
ATOM 680 O O . ALA A 1 94 ? 11.130 9.170 -14.499 1.00 92.75 94 ALA A O 1
ATOM 681 N N . ILE A 1 95 ? 9.636 8.699 -12.887 1.00 91.69 95 ILE A N 1
ATOM 682 C CA . ILE A 1 95 ? 8.426 8.646 -13.728 1.00 91.69 95 ILE A CA 1
ATOM 683 C C . ILE A 1 95 ? 7.252 9.398 -13.091 1.00 91.69 95 ILE A C 1
ATOM 685 O O . ILE A 1 95 ? 7.175 9.532 -11.880 1.00 91.69 95 ILE A O 1
ATOM 689 N N . THR A 1 96 ? 6.307 9.893 -13.884 1.00 91.75 96 THR A N 1
ATOM 690 C CA . THR A 1 96 ? 5.279 10.842 -13.409 1.00 91.75 96 THR A CA 1
ATOM 691 C C . THR A 1 96 ? 3.902 10.229 -13.141 1.00 91.75 96 THR A C 1
ATOM 693 O O . THR A 1 96 ? 2.960 10.958 -12.850 1.00 91.75 96 THR A O 1
ATOM 696 N N . ASP A 1 97 ? 3.759 8.907 -13.217 1.00 92.75 97 ASP A N 1
ATOM 697 C CA . ASP A 1 97 ? 2.474 8.203 -13.062 1.00 92.75 97 ASP A CA 1
ATOM 698 C C . ASP A 1 97 ? 2.089 7.899 -11.599 1.00 92.75 97 ASP A C 1
ATOM 700 O O . ASP A 1 97 ? 1.041 7.313 -11.331 1.00 92.75 97 ASP A O 1
ATOM 704 N N . GLY A 1 98 ? 2.934 8.296 -10.642 1.00 93.25 98 GLY A N 1
ATOM 705 C CA . GLY A 1 98 ? 2.702 8.091 -9.212 1.00 93.25 98 GLY A CA 1
ATOM 706 C C . GLY A 1 98 ? 2.957 6.663 -8.720 1.00 93.25 98 GLY A C 1
ATOM 707 O O . GLY A 1 98 ? 2.593 6.351 -7.587 1.00 93.25 98 GLY A O 1
ATOM 708 N N . SER A 1 99 ? 3.574 5.795 -9.527 1.00 94.06 99 SER A N 1
ATOM 709 C CA . SER A 1 99 ? 3.946 4.427 -9.124 1.00 94.06 99 SER A CA 1
ATOM 710 C C . SER A 1 99 ? 5.249 4.343 -8.310 1.00 94.06 99 SER A C 1
ATOM 712 O O . SER A 1 99 ? 5.591 3.278 -7.798 1.00 94.06 99 SER A O 1
ATOM 714 N N . GLN A 1 100 ? 5.968 5.460 -8.147 1.00 97.12 100 GLN A N 1
ATOM 715 C CA . GLN A 1 100 ? 7.205 5.563 -7.366 1.00 97.12 100 GLN A CA 1
ATOM 716 C C . GLN A 1 100 ? 7.104 6.598 -6.247 1.00 97.12 100 GLN A C 1
ATOM 718 O O . GLN A 1 100 ? 6.275 7.507 -6.297 1.00 97.12 100 GLN A O 1
ATOM 723 N N . ASN A 1 101 ? 8.007 6.483 -5.271 1.00 97.81 101 ASN A N 1
ATOM 724 C CA . ASN A 1 101 ? 8.043 7.290 -4.056 1.00 97.81 101 ASN A CA 1
ATOM 725 C C . ASN A 1 101 ? 6.701 7.297 -3.302 1.00 97.81 101 ASN A C 1
ATOM 727 O O . ASN A 1 101 ? 6.157 8.347 -2.952 1.00 97.81 101 ASN A O 1
ATOM 731 N N . LEU A 1 102 ? 6.156 6.104 -3.060 1.00 97.88 102 LEU A N 1
ATOM 732 C CA . LEU A 1 102 ? 4.875 5.913 -2.375 1.00 97.88 102 LEU A CA 1
ATOM 733 C C . LEU A 1 102 ? 4.842 6.542 -0.972 1.00 97.88 102 LEU A C 1
ATOM 735 O O . LEU A 1 102 ? 3.842 7.142 -0.581 1.00 97.88 102 LEU A O 1
ATOM 739 N N . VAL A 1 103 ? 5.943 6.453 -0.224 1.00 98.00 103 VAL A N 1
ATOM 740 C CA . VAL A 1 103 ? 6.060 7.066 1.108 1.00 98.00 103 VAL A CA 1
ATOM 741 C C . VAL A 1 103 ? 6.094 8.588 1.005 1.00 98.00 103 VAL A C 1
ATOM 743 O O . VAL A 1 103 ? 5.485 9.268 1.831 1.00 98.00 103 VAL A O 1
ATOM 746 N N . GLY A 1 104 ? 6.767 9.135 -0.009 1.00 97.88 104 GLY A N 1
ATOM 747 C CA . GLY A 1 104 ? 6.731 10.564 -0.305 1.00 97.88 104 GLY A CA 1
ATOM 748 C C . GLY A 1 104 ? 5.319 11.034 -0.634 1.00 97.88 104 GLY A C 1
ATOM 749 O O . GLY A 1 104 ? 4.861 12.001 -0.036 1.00 97.88 104 GLY A O 1
ATOM 750 N N . ALA A 1 105 ? 4.600 10.309 -1.496 1.00 97.50 105 ALA A N 1
A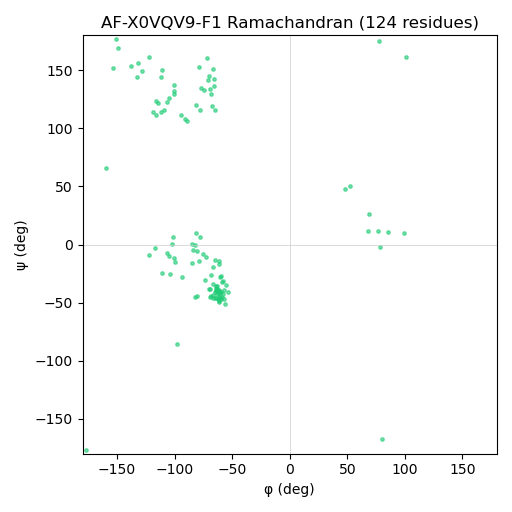TOM 751 C CA . ALA A 1 105 ? 3.211 10.616 -1.837 1.00 97.50 105 ALA A CA 1
ATOM 752 C C . ALA A 1 105 ? 2.310 10.656 -0.590 1.00 97.50 105 ALA A C 1
ATOM 754 O O . ALA A 1 105 ? 1.584 11.630 -0.394 1.00 97.50 105 ALA A O 1
ATOM 755 N N . LEU A 1 106 ? 2.424 9.655 0.291 1.00 97.62 106 LEU A N 1
ATOM 756 C CA . LEU A 1 106 ? 1.681 9.612 1.553 1.00 97.62 106 LEU A CA 1
ATOM 757 C C . LEU A 1 106 ? 2.025 10.790 2.469 1.00 97.62 106 LEU A C 1
ATOM 759 O O . LEU A 1 106 ? 1.127 11.470 2.955 1.00 97.62 106 LEU A O 1
ATOM 763 N N . ARG A 1 107 ? 3.315 11.078 2.673 1.00 97.75 107 ARG A N 1
ATOM 764 C CA . ARG A 1 107 ? 3.759 12.215 3.498 1.00 97.75 107 ARG A CA 1
ATOM 765 C C . ARG A 1 107 ? 3.274 13.552 2.947 1.00 97.75 107 ARG A C 1
ATOM 767 O O . ARG A 1 107 ? 2.859 14.410 3.720 1.00 97.75 107 ARG A O 1
ATOM 774 N N . THR A 1 108 ? 3.312 13.729 1.630 1.00 97.19 108 THR A N 1
ATOM 775 C CA . THR A 1 108 ? 2.795 14.930 0.972 1.00 97.19 108 THR A CA 1
ATOM 776 C C . THR A 1 108 ? 1.289 15.057 1.174 1.00 97.19 108 THR A C 1
ATOM 778 O O . THR A 1 108 ? 0.834 16.130 1.558 1.00 97.19 108 THR A O 1
ATOM 781 N N . ALA A 1 109 ? 0.523 13.979 0.989 1.00 97.12 109 ALA A N 1
ATOM 782 C CA . ALA A 1 109 ? -0.920 13.990 1.226 1.00 97.12 109 ALA A CA 1
ATOM 783 C C . ALA A 1 109 ? -1.257 14.305 2.690 1.00 97.12 109 ALA A C 1
ATOM 785 O O . ALA A 1 109 ? -2.083 15.172 2.955 1.00 97.12 109 ALA A O 1
ATOM 786 N N . MET A 1 110 ? -0.561 13.679 3.640 1.00 97.44 110 MET A N 1
ATOM 787 C CA . MET A 1 110 ? -0.702 13.970 5.069 1.00 97.44 110 MET A CA 1
ATOM 788 C C . MET A 1 110 ? -0.405 15.443 5.388 1.00 97.44 110 MET A C 1
ATOM 790 O O . MET A 1 110 ? -1.162 16.080 6.116 1.00 97.44 110 MET A O 1
ATOM 794 N N . GLY A 1 111 ? 0.649 16.011 4.793 1.00 97.50 111 GLY A N 1
ATOM 795 C CA . GLY A 1 111 ? 0.987 17.428 4.937 1.00 97.50 111 GLY A CA 1
ATOM 796 C C . GLY A 1 111 ? -0.073 18.372 4.361 1.00 97.50 111 GLY A C 1
ATOM 797 O O . GLY A 1 111 ? -0.380 19.383 4.986 1.00 97.50 111 GLY A O 1
ATOM 798 N N . ILE A 1 112 ? -0.666 18.031 3.212 1.00 96.00 112 ILE A N 1
ATOM 799 C CA . ILE A 1 112 ? -1.759 18.803 2.593 1.00 96.00 112 ILE A CA 1
ATOM 800 C C . ILE A 1 112 ? -3.022 18.754 3.458 1.00 96.00 112 ILE A C 1
ATOM 802 O O . ILE A 1 112 ? -3.650 19.787 3.675 1.00 96.00 112 ILE A O 1
ATOM 806 N N . CYS A 1 113 ? -3.376 17.579 3.980 1.00 95.44 113 CYS A N 1
ATOM 807 C CA . CYS A 1 113 ? -4.537 17.409 4.855 1.00 95.44 113 CYS A CA 1
ATOM 808 C C . CYS A 1 113 ? -4.309 17.943 6.281 1.00 95.44 113 CYS A C 1
ATOM 810 O O . CYS A 1 113 ? -5.245 17.966 7.075 1.00 95.44 113 CYS A O 1
ATOM 812 N N . GLY A 1 114 ? -3.082 18.346 6.630 1.00 96.19 114 GLY A N 1
ATOM 813 C CA . GLY A 1 114 ? -2.744 18.826 7.970 1.00 96.19 114 GLY A CA 1
ATOM 814 C C . GLY A 1 114 ? -2.789 17.740 9.049 1.00 96.19 114 GLY A C 1
ATOM 815 O O . GLY A 1 114 ? -3.006 18.060 10.215 1.00 96.19 114 GLY A O 1
ATOM 816 N N . VAL A 1 115 ? -2.589 16.470 8.680 1.00 96.31 115 VAL A N 1
ATOM 817 C CA . VAL A 1 115 ? -2.648 15.324 9.602 1.00 96.31 115 V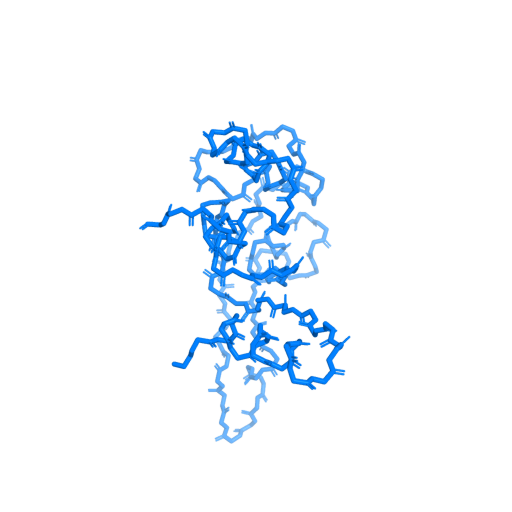AL A CA 1
ATOM 818 C C . VAL A 1 115 ? -1.238 14.788 9.896 1.00 96.31 115 VAL A C 1
ATOM 820 O O . V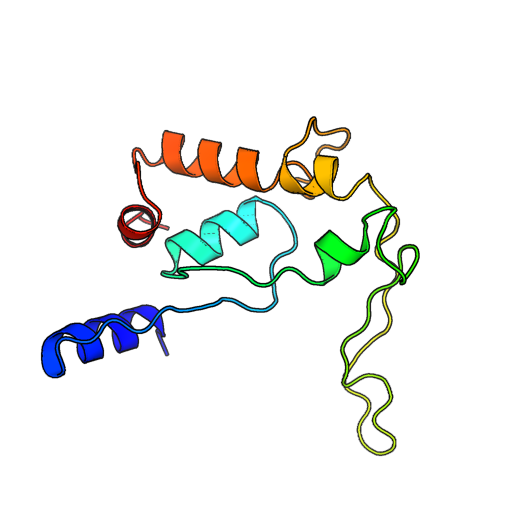AL A 1 115 ? -0.514 14.407 8.976 1.00 96.31 115 VAL A O 1
ATOM 823 N N . PRO A 1 116 ? -0.800 14.730 11.163 1.00 95.56 116 PRO A N 1
ATOM 824 C CA . PRO A 1 116 ? 0.535 14.257 11.528 1.00 95.56 116 PRO A CA 1
ATOM 825 C C . PRO A 1 116 ? 0.627 12.729 11.669 1.00 95.56 116 PRO A C 1
ATOM 827 O O . PRO A 1 116 ? 1.732 12.186 11.686 1.00 95.56 116 PRO A O 1
ATOM 830 N N . THR A 1 117 ? -0.504 12.022 11.778 1.00 97.44 117 THR A N 1
ATOM 831 C CA . THR A 1 117 ? -0.556 10.572 12.028 1.00 97.44 117 THR A CA 1
ATOM 832 C C . THR A 1 117 ? -1.500 9.853 11.063 1.00 97.44 117 THR A C 1
ATOM 834 O O . THR A 1 117 ? -2.431 10.449 10.525 1.00 97.44 117 THR A O 1
ATOM 837 N N . ILE A 1 118 ? -1.276 8.549 10.856 1.00 96.19 118 ILE A N 1
ATOM 838 C CA . ILE A 1 118 ? -2.166 7.707 10.037 1.00 96.19 118 ILE A CA 1
ATOM 839 C C . ILE A 1 118 ? -3.574 7.660 10.636 1.00 96.19 118 ILE A C 1
ATOM 841 O O . ILE A 1 118 ? -4.556 7.757 9.910 1.00 96.19 118 ILE A O 1
ATOM 845 N N . GLN A 1 119 ? -3.682 7.590 11.962 1.00 94.69 119 GLN A N 1
ATOM 846 C CA . GLN A 1 119 ? -4.962 7.583 12.666 1.00 94.69 119 GLN A CA 1
ATOM 847 C C . GLN A 1 119 ? -5.749 8.880 12.455 1.00 94.69 119 GLN A C 1
ATOM 849 O O . GLN A 1 119 ? -6.973 8.855 12.376 1.00 94.69 119 GLN A O 1
ATOM 854 N N . GLU A 1 120 ? -5.070 10.025 12.362 1.00 95.81 120 GLU A N 1
ATOM 855 C CA . GLU A 1 120 ? -5.728 11.289 12.017 1.00 95.81 120 GLU A CA 1
ATOM 856 C C . GLU A 1 120 ? -6.102 11.358 10.540 1.00 95.81 120 GLU A C 1
ATOM 858 O O . GLU A 1 120 ? -7.140 11.925 10.206 1.00 95.81 120 GLU A O 1
ATOM 863 N N . MET A 1 121 ? -5.333 10.708 9.663 1.00 95.31 121 MET A N 1
ATOM 864 C CA . MET A 1 121 ? -5.677 10.597 8.247 1.00 95.31 121 MET A CA 1
ATOM 865 C C . MET A 1 121 ? -7.012 9.877 8.018 1.00 95.31 121 MET A C 1
ATOM 867 O O . MET A 1 121 ? -7.709 10.219 7.070 1.00 95.31 121 MET A O 1
ATOM 871 N N . HIS A 1 122 ? -7.429 8.972 8.914 1.00 95.06 122 HIS A N 1
ATOM 872 C CA . HIS A 1 122 ? -8.747 8.308 8.869 1.00 95.06 122 HIS A CA 1
ATOM 873 C C . HIS A 1 122 ? -9.931 9.281 8.985 1.00 95.06 122 HIS A C 1
ATOM 875 O O . HIS A 1 122 ? -11.065 8.904 8.712 1.00 95.06 122 HIS A O 1
ATOM 881 N N . LYS A 1 123 ? -9.686 10.516 9.439 1.00 91.19 123 LYS A N 1
ATOM 882 C CA . LYS A 1 123 ? -10.700 11.567 9.611 1.00 91.19 123 LYS A CA 1
ATOM 883 C C . LYS A 1 123 ? -10.670 12.609 8.494 1.00 91.19 123 LYS A C 1
ATOM 885 O O . LYS A 1 123 ? -11.424 13.575 8.564 1.00 91.19 123 LYS A O 1
ATOM 890 N N . ALA A 1 124 ? -9.773 12.463 7.519 1.00 89.69 124 ALA A N 1
ATOM 891 C CA . ALA A 1 124 ? -9.715 13.367 6.382 1.00 89.69 124 ALA A CA 1
ATOM 892 C C . ALA A 1 124 ? -10.993 13.230 5.541 1.00 89.69 124 ALA A C 1
ATOM 894 O O . ALA A 1 124 ? -11.451 12.119 5.275 1.00 89.69 124 ALA A O 1
ATOM 895 N N . GLU A 1 125 ? -11.559 14.358 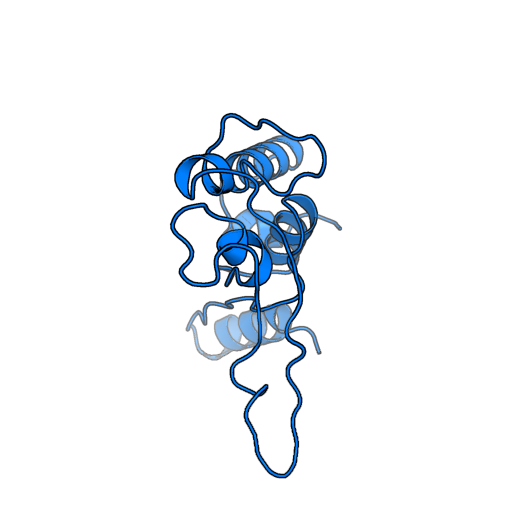5.114 1.00 82.50 125 GLU A N 1
ATOM 896 C CA . GLU A 1 125 ? -12.678 14.352 4.172 1.00 82.50 125 GLU A CA 1
ATOM 897 C C . GLU A 1 125 ? -12.187 13.893 2.790 1.00 82.50 125 GLU A C 1
ATOM 899 O O . GLU A 1 125 ? -11.135 14.338 2.317 1.00 82.50 125 GLU A O 1
ATOM 904 N N . MET A 1 126 ? -12.938 12.977 2.171 1.00 67.50 126 MET A N 1
ATOM 905 C CA . MET A 1 126 ? -12.686 12.452 0.823 1.00 67.50 126 MET A CA 1
ATOM 906 C C . MET A 1 126 ? -13.621 13.066 -0.211 1.00 67.50 126 MET A C 1
ATOM 908 O O . MET A 1 126 ? -14.818 13.238 0.110 1.00 67.50 126 MET A O 1
#

Organism: NCBI:txid412755

InterPro domains:
  IPR001093 IMP dehydrogenase/GMP reductase [PF00478] (14-57)
  IPR005990 Inosine-5'-monophosphate dehydrogenase [PTHR11911] (12-63)
  IPR013785 Aldolase-type TIM barrel [G3DSA:3.20.20.70] (1-126)

Mean predicted aligned error: 3.71 Å

Nearest PDB structures (foldseek):
  8p4q-assembly2_H  TM=9.804E-01  e=1.589E-15  Synechocystis sp. PCC 6803
  8p4q-assembly2_F  TM=9.772E-01  e=2.347E-15  Synechocystis sp. PCC 6803
  8p37-assembly1_A  TM=9.791E-01  e=3.699E-15  Synechocystis sp. PCC 6803
  8p4q-assembly2_G  TM=9.788E-01  e=4.798E-15  Synechocystis sp. PCC 6803
  8p4q-assembly1_A  TM=9.774E-01  e=5.464E-15  Synechocystis sp. PCC 6803

Secondary structure (DSSP, 8-state):
--HHHHHHHHHHHHS-----EEES---SHHHHHHHHHTT-SEEE-STTGGGBTT-TTTTEE--TTTT-TT------EE----B-HHHHHH-----SSS-S-HHHHHHHHHHHHT-SSHHHHTTS--